Protein AF-A0A9X8DQ78-F1 (afdb_monomer)

Nearest PDB structures (foldseek):
  4he8-assembly1_K  TM=5.603E-01  e=9.553E+00  Thermus thermophilus HB8

Organism: Aphanomyces astaci (NCBI:txid112090)

Secondary structure (DSSP, 8-state):
-HHHHHHHHTTSHHHHHHHHHHHTT-PPPPPTT--HHHHHHHHHHHHHHHHHHHHHHHHGGGSTT----HHHHHHHHHHHHHHHHHHHHHTT-HHHHHHHHHHHHHHHHHHHHHHHHHHHTTGGGS---

pLDDT: mean 86.32, std 8.97, range [43.16, 96.56]

Solvent-accessible surface area (backbone atoms only — not comparable to full-atom values): 7234 Å² total; per-residue (Å²): 108,72,70,59,53,51,61,56,42,63,74,40,59,66,65,42,48,48,49,43,33,41,75,74,65,70,36,80,74,82,58,92,84,70,51,67,67,58,56,49,51,52,52,50,52,49,50,53,58,61,61,43,54,29,49,45,42,59,54,51,55,75,42,95,91,45,84,66,52,76,66,56,23,49,53,44,20,53,52,41,42,44,49,50,35,25,50,65,24,35,76,81,34,63,69,48,5,52,55,40,29,53,54,48,51,52,53,51,50,53,53,50,52,51,52,51,54,47,55,72,70,47,63,74,74,62,64,80,126

Structure (mmCIF, N/CA/C/O backbone):
data_AF-A0A9X8DQ78-F1
#
_entry.id   AF-A0A9X8DQ78-F1
#
loop_
_atom_site.group_PDB
_atom_site.id
_atom_site.type_symbol
_atom_site.label_atom_id
_atom_site.label_alt_id
_atom_site.label_comp_id
_atom_site.label_asym_id
_atom_site.label_entity_id
_atom_site.label_seq_id
_atom_site.pdbx_PDB_ins_code
_atom_site.Cartn_x
_atom_site.Cartn_y
_atom_site.Cartn_z
_atom_site.occupancy
_atom_site.B_iso_or_equiv
_atom_site.auth_seq_id
_atom_site.auth_comp_id
_atom_site.auth_asym_id
_atom_site.auth_atom_id
_atom_site.pdbx_PDB_model_num
ATOM 1 N N . ASP A 1 1 ? -37.449 2.138 40.216 1.00 79.06 1 ASP A N 1
ATOM 2 C CA . ASP A 1 1 ? -36.482 1.270 39.534 1.00 79.06 1 ASP A CA 1
ATOM 3 C C . ASP A 1 1 ? -35.298 2.042 38.951 1.00 79.06 1 ASP A C 1
ATOM 5 O O . ASP A 1 1 ? -34.229 2.001 39.544 1.00 79.06 1 ASP A O 1
ATOM 9 N N . ALA A 1 2 ? -35.491 2.886 37.929 1.00 84.38 2 ALA A N 1
ATOM 10 C CA . ALA A 1 2 ? -34.408 3.652 37.281 1.00 84.38 2 ALA A CA 1
ATOM 11 C C . ALA A 1 2 ? -33.490 4.460 38.232 1.00 84.38 2 ALA A C 1
ATOM 13 O O . ALA A 1 2 ? -32.271 4.412 38.110 1.00 84.38 2 ALA A O 1
ATOM 14 N N . LYS A 1 3 ? -34.046 5.150 39.242 1.00 87.25 3 LYS A N 1
ATOM 15 C CA . LYS A 1 3 ? -33.239 5.887 40.241 1.00 87.25 3 LYS A CA 1
ATOM 16 C C . LYS A 1 3 ? -32.311 4.988 41.064 1.00 87.25 3 LYS A C 1
ATOM 18 O O . LYS A 1 3 ? -31.259 5.440 41.500 1.00 87.25 3 LYS A O 1
ATOM 23 N N . LEU A 1 4 ? -32.710 3.745 41.320 1.00 89.38 4 LEU A N 1
ATOM 24 C CA . LEU A 1 4 ? -31.923 2.808 42.121 1.00 89.38 4 LEU A CA 1
ATOM 25 C C . LEU A 1 4 ? -30.760 2.246 41.292 1.00 89.38 4 LEU A C 1
ATOM 27 O O . LEU A 1 4 ? -29.645 2.152 41.800 1.00 89.38 4 LEU A O 1
ATOM 31 N N . VAL A 1 5 ? -30.999 1.995 40.000 1.00 86.88 5 VAL A N 1
ATOM 32 C CA . VAL A 1 5 ? -29.976 1.610 39.015 1.00 86.88 5 VAL A CA 1
ATOM 33 C C . VAL A 1 5 ? -28.927 2.712 38.856 1.00 86.88 5 VAL A C 1
ATOM 35 O O . VAL A 1 5 ? -27.746 2.456 39.071 1.00 86.88 5 VAL A O 1
ATOM 38 N N . VAL A 1 6 ? -29.350 3.954 38.592 1.00 87.62 6 VAL A N 1
ATOM 39 C CA . VAL A 1 6 ? -28.430 5.097 38.441 1.00 87.62 6 VAL A CA 1
ATOM 40 C C . VAL A 1 6 ? -27.610 5.322 39.712 1.00 87.62 6 VAL A C 1
ATOM 42 O O . VAL A 1 6 ? -26.395 5.444 39.633 1.00 87.62 6 VAL A O 1
ATOM 45 N N . ASN A 1 7 ? -28.230 5.294 40.897 1.00 88.69 7 ASN A N 1
ATOM 46 C CA . ASN A 1 7 ? -27.498 5.444 42.162 1.00 88.69 7 ASN A CA 1
ATOM 47 C C . ASN A 1 7 ? -26.534 4.285 42.459 1.00 88.69 7 ASN A C 1
ATOM 49 O O . ASN A 1 7 ? -25.588 4.459 43.225 1.00 88.69 7 ASN A O 1
ATOM 53 N N . THR A 1 8 ? -26.780 3.099 41.903 1.00 88.62 8 THR A N 1
ATOM 54 C CA . THR A 1 8 ? -25.879 1.951 42.057 1.00 88.62 8 THR A CA 1
ATOM 55 C C . THR A 1 8 ? -24.693 2.071 41.106 1.00 88.62 8 THR A C 1
ATOM 57 O O . THR A 1 8 ? -23.558 1.919 41.550 1.00 88.62 8 THR A O 1
ATOM 60 N N . LEU A 1 9 ? -24.935 2.425 39.840 1.00 86.00 9 LEU A N 1
ATOM 61 C CA . LEU A 1 9 ? -23.885 2.649 38.842 1.00 86.00 9 LEU A CA 1
ATOM 62 C C . LEU A 1 9 ? -23.022 3.872 39.171 1.00 86.00 9 LEU A C 1
ATOM 64 O O . LEU A 1 9 ? -21.809 3.805 39.033 1.00 86.00 9 LEU A O 1
ATOM 68 N N . ALA A 1 10 ? -23.606 4.944 39.717 1.00 86.88 10 ALA A N 1
ATOM 69 C CA . ALA A 1 10 ? -22.881 6.155 40.114 1.00 86.88 10 ALA A CA 1
ATOM 70 C C . ALA A 1 10 ? -21.814 5.921 41.204 1.00 86.88 10 ALA A C 1
ATOM 72 O O . ALA A 1 10 ? -20.940 6.765 41.394 1.00 86.88 10 ALA A O 1
ATOM 73 N N . LYS A 1 11 ? -21.850 4.783 41.917 1.00 91.62 11 LYS A N 1
ATOM 74 C CA . LYS A 1 11 ? -20.775 4.379 42.845 1.00 91.62 11 LYS A CA 1
ATOM 75 C C . LYS A 1 11 ? -19.510 3.916 42.116 1.00 91.62 11 LYS A C 1
ATOM 77 O O . LYS A 1 11 ? -18.432 3.961 42.700 1.00 91.62 11 LYS A O 1
ATOM 82 N N . TYR A 1 12 ? -19.640 3.488 40.863 1.00 91.44 12 TYR A N 1
ATOM 83 C CA . TYR A 1 12 ? -18.567 2.987 40.010 1.00 91.44 12 TYR A CA 1
ATOM 84 C C . TYR A 1 12 ? -18.314 3.996 38.893 1.00 91.44 12 TYR A C 1
ATOM 86 O O . TYR A 1 12 ? -18.841 3.876 37.791 1.00 91.44 12 TYR A O 1
ATOM 94 N N . LYS A 1 13 ? -17.531 5.032 39.211 1.00 87.12 13 LYS A N 1
ATOM 95 C CA . LYS A 1 13 ? -17.336 6.193 38.336 1.00 87.12 13 LYS A CA 1
ATOM 96 C C . LYS A 1 13 ? -16.833 5.821 36.934 1.00 87.12 13 LYS A C 1
ATOM 98 O O . LYS A 1 13 ? -17.390 6.339 35.978 1.00 87.12 13 LYS A O 1
ATOM 103 N N . GLU A 1 14 ? -15.848 4.927 36.833 1.00 86.81 14 GLU A N 1
ATOM 104 C CA . GLU A 1 14 ? -15.300 4.445 35.549 1.00 86.81 14 GLU A CA 1
ATOM 105 C C . GLU A 1 14 ? -16.400 3.811 34.685 1.00 86.81 14 GLU A C 1
ATOM 107 O O . GLU A 1 14 ? -16.750 4.340 33.637 1.00 86.81 14 GLU A O 1
ATOM 112 N N . ALA A 1 15 ? -17.079 2.783 35.206 1.00 86.19 15 ALA A N 1
ATOM 113 C CA . ALA A 1 15 ? -18.160 2.103 34.489 1.00 86.19 15 ALA A CA 1
ATOM 114 C C . ALA A 1 15 ? -19.328 3.037 34.119 1.00 86.19 15 ALA A C 1
ATOM 116 O O . ALA A 1 15 ? -19.959 2.868 33.081 1.00 86.19 15 ALA A O 1
ATOM 117 N N . PHE A 1 16 ? -19.642 4.031 34.957 1.00 90.38 16 PHE A N 1
ATOM 118 C CA . PHE A 1 16 ? -20.680 5.016 34.646 1.00 90.38 16 PHE A CA 1
ATOM 119 C C . PHE A 1 16 ? -20.264 5.958 33.505 1.00 90.38 16 PHE A C 1
ATOM 121 O O . PHE A 1 16 ? -21.102 6.310 32.676 1.00 90.38 16 PHE A O 1
ATOM 128 N N . ILE A 1 17 ? -18.986 6.346 33.442 1.00 89.19 17 ILE A N 1
ATOM 129 C CA . ILE A 1 17 ? -18.434 7.153 32.346 1.00 89.19 17 ILE A CA 1
ATOM 130 C C . ILE A 1 17 ? -18.406 6.344 31.048 1.00 89.19 17 ILE A C 1
ATOM 132 O O . ILE A 1 17 ? -18.842 6.875 30.030 1.00 89.19 17 ILE A O 1
ATOM 136 N N . ASP A 1 18 ? -17.999 5.074 31.085 1.00 89.62 18 ASP A N 1
ATOM 137 C CA . ASP A 1 18 ? -18.005 4.197 29.907 1.00 89.62 18 ASP A CA 1
ATOM 138 C C . ASP A 1 18 ? -19.412 4.054 29.317 1.00 89.62 18 ASP A C 1
ATOM 140 O O . ASP A 1 18 ? -19.605 4.174 28.108 1.00 89.62 18 ASP A O 1
ATOM 144 N N . ILE A 1 19 ? -20.423 3.876 30.177 1.00 89.44 19 ILE A N 1
ATOM 145 C CA . ILE A 1 19 ? -21.824 3.797 29.748 1.00 89.44 19 ILE A CA 1
ATOM 146 C C . ILE A 1 19 ? -22.273 5.112 29.097 1.00 89.44 19 ILE A C 1
ATOM 148 O O . ILE A 1 19 ? -22.912 5.070 28.051 1.00 89.44 19 ILE A O 1
ATOM 152 N N . MET A 1 20 ? -21.938 6.276 29.666 1.00 89.75 20 MET A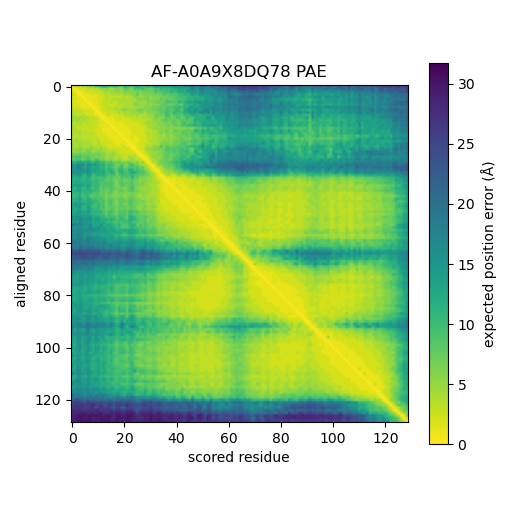 N 1
ATOM 153 C CA . MET A 1 20 ? -22.277 7.566 29.043 1.00 89.75 20 MET A CA 1
ATOM 154 C C . MET A 1 20 ? -21.516 7.788 27.727 1.00 89.75 20 MET A C 1
ATOM 156 O O . MET A 1 20 ? -22.096 8.290 26.767 1.00 89.75 20 MET A O 1
ATOM 160 N N . MET A 1 21 ? -20.246 7.384 27.640 1.00 91.50 21 MET A N 1
ATOM 161 C CA . MET A 1 21 ? -19.469 7.462 26.400 1.00 91.50 21 MET A CA 1
ATOM 162 C C . MET A 1 21 ? -20.143 6.675 25.272 1.00 91.50 21 MET A C 1
ATOM 164 O O . MET A 1 21 ? -20.284 7.204 24.170 1.00 91.50 21 MET A O 1
ATOM 168 N N . VAL A 1 22 ? -20.626 5.464 25.560 1.00 91.81 22 VAL A N 1
ATOM 169 C CA . VAL A 1 22 ? -21.296 4.610 24.571 1.00 91.81 22 VAL A CA 1
ATOM 170 C C . VAL A 1 22 ? -22.714 5.096 24.263 1.00 91.81 22 VAL A C 1
ATOM 172 O O . VAL A 1 22 ? -23.050 5.297 23.101 1.00 91.81 22 VAL A O 1
ATOM 175 N N . GLU A 1 23 ? -23.551 5.301 25.279 1.00 90.25 23 GLU A N 1
ATOM 176 C CA . GLU A 1 23 ? -24.988 5.554 25.095 1.00 90.25 23 GLU A CA 1
ATOM 177 C C . GLU A 1 23 ? -25.305 7.014 24.739 1.00 90.25 23 GLU A C 1
ATOM 179 O O . GLU A 1 23 ? -26.202 7.278 23.941 1.00 90.25 23 GLU A O 1
ATOM 184 N N . GLU A 1 24 ? -24.582 7.979 25.314 1.00 90.44 24 GLU A N 1
ATOM 185 C CA . GLU A 1 24 ? -24.826 9.406 25.070 1.00 90.44 24 GLU A CA 1
ATOM 186 C C . GLU A 1 24 ? -23.956 9.929 23.923 1.00 90.44 24 GLU A C 1
ATOM 188 O O . GLU A 1 24 ? -24.449 10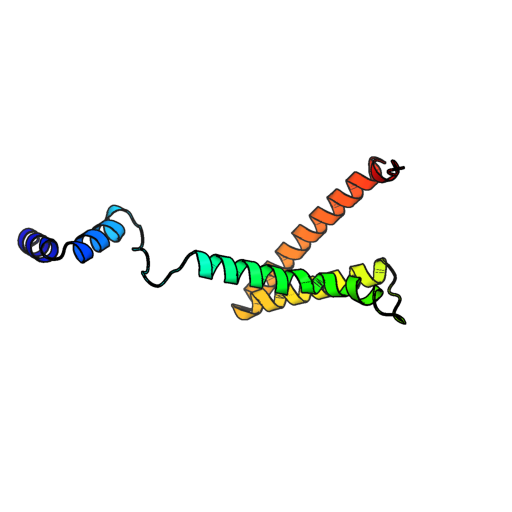.611 23.022 1.00 90.44 24 GLU A O 1
ATOM 193 N N . LEU A 1 25 ? -22.665 9.580 23.929 1.00 89.12 25 LEU A N 1
ATOM 194 C CA . LEU A 1 25 ? -21.684 10.129 22.992 1.00 89.12 25 LEU A CA 1
ATOM 195 C C . LEU A 1 25 ? -21.437 9.239 21.763 1.00 89.12 25 LEU A C 1
ATOM 197 O O . LEU A 1 25 ? -20.805 9.698 20.812 1.00 89.12 25 LEU A O 1
ATOM 201 N N . ASN A 1 26 ? -21.956 8.002 21.751 1.00 87.44 26 ASN A N 1
ATOM 202 C CA . ASN A 1 26 ? -21.687 6.992 20.717 1.00 87.44 26 ASN A CA 1
ATOM 203 C C . ASN A 1 26 ? -20.181 6.796 20.450 1.00 87.44 26 ASN A C 1
ATOM 205 O O . ASN A 1 26 ? -19.765 6.497 19.328 1.00 87.44 26 ASN A O 1
ATOM 209 N N . LEU A 1 27 ? -19.356 6.978 21.484 1.00 89.38 27 LEU A N 1
ATOM 210 C CA . LEU A 1 27 ? -17.920 6.738 21.457 1.00 89.38 27 LEU A CA 1
ATOM 211 C C . LEU A 1 27 ? -17.615 5.426 22.165 1.00 89.38 27 LEU A C 1
ATOM 213 O O . LEU A 1 27 ? -18.104 5.161 23.262 1.00 89.38 27 LEU A O 1
ATOM 217 N N . MET A 1 28 ? -16.759 4.620 21.548 1.00 85.38 28 MET A N 1
ATOM 218 C CA . MET A 1 28 ? -16.191 3.473 22.241 1.00 85.38 28 MET A CA 1
ATOM 219 C C . MET A 1 28 ? -15.151 3.975 23.254 1.00 85.38 28 MET A C 1
ATOM 221 O O . MET A 1 28 ? -14.374 4.876 22.917 1.00 85.38 28 MET A O 1
ATOM 225 N N . PRO A 1 29 ? -15.137 3.433 24.483 1.00 82.00 29 PRO A N 1
ATOM 226 C CA . PRO A 1 29 ? -14.051 3.654 25.427 1.00 82.00 29 PRO A CA 1
ATOM 227 C C . PRO A 1 29 ? -12.705 3.319 24.783 1.00 82.00 29 PRO A C 1
ATOM 229 O O . PRO A 1 29 ? -12.624 2.457 23.909 1.00 82.00 29 PRO A O 1
ATOM 232 N N . VAL A 1 30 ? -11.657 4.036 25.184 1.00 77.06 30 VAL A N 1
ATOM 233 C CA . VAL A 1 30 ? -10.307 3.754 24.692 1.00 77.06 30 VAL A CA 1
ATOM 234 C C . VAL A 1 30 ? -9.853 2.446 25.325 1.00 77.06 30 VAL A C 1
ATOM 236 O O . VAL A 1 30 ? -9.795 2.355 26.549 1.00 77.06 30 VAL A O 1
ATOM 239 N N . ASP A 1 31 ? -9.533 1.452 24.501 1.00 76.56 31 ASP A N 1
ATOM 240 C CA . ASP A 1 31 ? -8.934 0.211 24.982 1.00 76.56 31 ASP A CA 1
ATOM 241 C C . ASP A 1 31 ? -7.568 0.532 25.607 1.00 76.56 31 ASP A C 1
ATOM 243 O O . ASP A 1 31 ? -6.693 1.101 24.952 1.00 76.56 31 ASP A O 1
ATOM 247 N N . GLU A 1 32 ? -7.367 0.174 26.878 1.00 70.50 32 GLU A N 1
ATOM 248 C CA . GLU A 1 32 ? -6.108 0.442 27.597 1.00 70.50 32 GLU A CA 1
ATOM 249 C C . GLU A 1 32 ? -4.889 -0.223 26.928 1.00 70.50 32 GLU A C 1
ATOM 251 O O . GLU A 1 32 ? -3.758 0.244 27.080 1.00 70.50 32 GLU A O 1
ATOM 256 N N . ASP A 1 33 ? -5.126 -1.282 26.150 1.00 72.31 33 ASP A N 1
ATOM 257 C CA . ASP A 1 33 ? -4.108 -2.029 25.410 1.00 72.31 33 ASP A CA 1
ATOM 258 C C . ASP A 1 33 ? -3.744 -1.395 24.049 1.00 72.31 33 ASP A C 1
ATOM 260 O O . ASP A 1 33 ? -2.748 -1.792 23.430 1.00 72.31 33 ASP A O 1
ATOM 264 N N . ASP A 1 34 ? -4.512 -0.412 23.560 1.00 76.56 34 ASP A N 1
ATOM 265 C CA . ASP A 1 34 ? -4.297 0.174 22.236 1.00 76.56 34 ASP A CA 1
ATOM 266 C C . ASP A 1 34 ? -3.239 1.288 22.290 1.00 76.56 34 ASP A C 1
ATOM 268 O O . ASP A 1 34 ? -3.492 2.453 22.609 1.00 76.56 34 ASP A O 1
ATOM 272 N N . ASN A 1 35 ? -1.989 0.915 22.005 1.00 86.06 35 ASN A N 1
ATOM 273 C CA . ASN A 1 35 ? -0.875 1.854 21.991 1.00 86.06 35 ASN A CA 1
ATOM 274 C C . ASN A 1 35 ? -0.716 2.494 20.595 1.00 86.06 35 ASN A C 1
ATOM 276 O O . ASN A 1 35 ? -0.257 1.822 19.659 1.00 86.06 35 ASN A O 1
ATOM 280 N N . PRO A 1 36 ? -0.957 3.813 20.444 1.00 87.69 36 PRO A N 1
ATOM 281 C CA . PRO A 1 36 ? -0.901 4.488 19.147 1.00 87.69 36 PRO A CA 1
ATOM 282 C C . PRO A 1 36 ? 0.491 4.436 18.502 1.00 87.69 36 PRO A C 1
ATOM 284 O O . PRO A 1 36 ? 0.611 4.424 17.276 1.00 87.69 36 PRO A O 1
ATOM 287 N N . VAL A 1 37 ? 1.558 4.362 19.306 1.00 91.94 37 VAL A N 1
ATOM 288 C CA . VAL A 1 37 ? 2.930 4.231 18.798 1.00 91.94 37 VAL A CA 1
ATOM 289 C C . VAL A 1 37 ? 3.134 2.860 18.158 1.00 91.94 37 VAL A C 1
ATOM 291 O O . VAL A 1 37 ? 3.747 2.765 17.095 1.00 91.94 37 VAL A O 1
ATOM 294 N N . ILE A 1 38 ? 2.590 1.801 18.764 1.00 90.44 38 ILE A N 1
ATOM 295 C CA . ILE A 1 38 ? 2.682 0.441 18.223 1.00 90.44 38 ILE A CA 1
ATOM 296 C C . ILE A 1 38 ? 1.874 0.347 16.927 1.00 90.44 38 ILE A C 1
ATOM 298 O O . ILE A 1 38 ? 2.408 -0.119 15.920 1.00 90.44 38 ILE A O 1
ATOM 302 N N . GLY A 1 39 ? 0.642 0.866 16.907 1.00 91.50 39 GLY A N 1
ATOM 303 C CA . GLY A 1 39 ? -0.171 0.933 15.688 1.00 91.50 39 GLY A CA 1
ATOM 304 C C . GLY A 1 39 ? 0.535 1.689 14.551 1.00 91.50 39 GLY A C 1
ATOM 305 O O . GLY A 1 39 ? 0.581 1.218 13.409 1.00 91.50 39 GLY A O 1
ATOM 306 N N . GLY A 1 40 ? 1.177 2.818 14.865 1.00 94.25 40 GLY A N 1
ATOM 307 C CA . GLY A 1 40 ? 1.991 3.586 13.918 1.00 94.25 40 GLY A CA 1
ATOM 308 C C . GLY A 1 40 ? 3.200 2.812 13.377 1.00 94.25 40 GLY A C 1
ATOM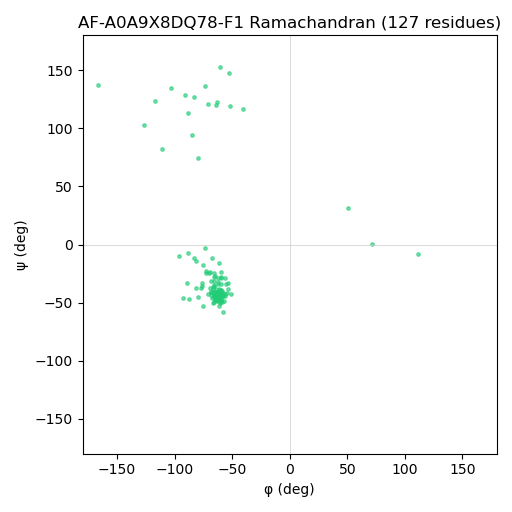 309 O O . GLY A 1 40 ? 3.450 2.804 12.172 1.00 94.25 40 GLY A O 1
ATOM 310 N N . LEU A 1 41 ? 3.936 2.106 14.239 1.00 95.88 41 LEU A N 1
ATOM 311 C CA . LEU A 1 41 ? 5.085 1.295 13.819 1.00 95.88 41 LEU A CA 1
ATOM 312 C C . LEU A 1 41 ? 4.669 0.105 12.945 1.00 95.88 41 LEU A C 1
ATOM 314 O O . LEU A 1 41 ? 5.331 -0.181 11.946 1.00 95.88 41 LEU A O 1
ATOM 318 N N . VAL A 1 42 ? 3.565 -0.563 13.284 1.00 94.38 42 VAL A N 1
ATOM 319 C CA . VAL A 1 42 ? 3.037 -1.695 12.509 1.00 94.38 42 VAL A CA 1
ATOM 320 C C . VAL A 1 42 ? 2.567 -1.239 11.127 1.00 94.38 42 VAL A C 1
ATOM 322 O O . VAL A 1 42 ? 2.889 -1.884 10.126 1.00 94.38 42 VAL A O 1
ATOM 325 N N . THR A 1 43 ? 1.853 -0.114 11.042 1.00 93.25 43 THR A N 1
ATOM 326 C CA . THR A 1 43 ? 1.396 0.448 9.759 1.00 93.25 43 THR A CA 1
ATOM 327 C C . THR A 1 43 ? 2.563 0.918 8.893 1.00 93.25 43 THR A C 1
ATOM 329 O O . THR A 1 43 ? 2.608 0.579 7.710 1.00 93.25 43 THR A O 1
ATOM 332 N N . PHE A 1 44 ? 3.548 1.607 9.475 1.00 95.44 44 PHE A N 1
ATOM 333 C CA . PHE A 1 44 ? 4.764 2.012 8.769 1.00 95.44 44 PHE A CA 1
ATOM 334 C C . PHE A 1 44 ? 5.547 0.805 8.239 1.00 95.44 44 PHE A C 1
ATOM 336 O O . PHE A 1 44 ? 5.862 0.747 7.050 1.00 95.44 44 PHE A O 1
ATOM 343 N N . GLY A 1 45 ? 5.812 -0.188 9.094 1.00 96.56 45 GLY A N 1
ATOM 344 C CA . GLY A 1 45 ? 6.519 -1.407 8.702 1.00 96.56 45 GLY A CA 1
ATOM 345 C C . GLY A 1 45 ? 5.790 -2.163 7.591 1.00 96.56 45 GLY A C 1
ATOM 346 O O . GLY A 1 45 ? 6.410 -2.571 6.610 1.00 96.56 45 GLY A O 1
ATOM 347 N N . SER A 1 46 ? 4.464 -2.270 7.689 1.00 93.62 46 SER A N 1
ATOM 348 C CA . SER A 1 46 ? 3.636 -2.882 6.646 1.00 93.62 46 SER A CA 1
ATOM 349 C C . SER A 1 46 ? 3.741 -2.12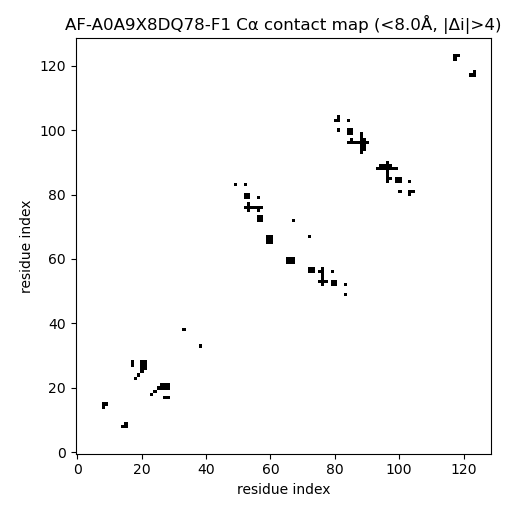0 5.323 1.00 93.62 46 SER A C 1
ATOM 351 O O . SER A 1 46 ? 3.950 -2.732 4.277 1.00 93.62 46 SER A O 1
ATOM 353 N N . PHE A 1 47 ? 3.655 -0.787 5.353 1.00 93.06 47 PHE A N 1
ATOM 354 C CA . PHE A 1 47 ? 3.750 0.038 4.149 1.00 93.06 47 PHE A CA 1
ATOM 355 C C . PHE A 1 47 ? 5.115 -0.092 3.463 1.00 93.06 47 PHE A C 1
ATOM 357 O O . PHE A 1 47 ? 5.173 -0.239 2.244 1.00 93.06 47 PHE A O 1
ATOM 364 N N . VAL A 1 48 ? 6.206 -0.107 4.232 1.00 94.19 48 VAL A N 1
ATOM 365 C CA . VAL A 1 48 ? 7.561 -0.300 3.695 1.00 94.19 48 VAL A CA 1
ATOM 366 C C . VAL A 1 48 ? 7.703 -1.679 3.052 1.00 94.19 48 VAL A C 1
ATOM 368 O O . VAL A 1 48 ? 8.168 -1.775 1.919 1.00 94.19 48 VAL A O 1
ATOM 371 N N . LEU A 1 49 ? 7.280 -2.745 3.739 1.00 92.19 49 LEU A N 1
ATOM 372 C CA . LEU A 1 49 ? 7.431 -4.111 3.237 1.00 92.19 49 LEU A CA 1
ATOM 373 C C . LEU A 1 49 ? 6.599 -4.358 1.975 1.00 92.19 49 LEU A C 1
ATOM 375 O O . LEU A 1 49 ? 7.135 -4.838 0.978 1.00 92.19 49 LEU A O 1
ATOM 379 N N . PHE A 1 50 ? 5.312 -4.006 1.988 1.00 90.69 50 PHE A N 1
ATOM 380 C CA . PHE A 1 50 ? 4.432 -4.238 0.840 1.00 90.69 50 PHE A CA 1
ATOM 381 C C . PHE A 1 50 ? 4.670 -3.237 -0.299 1.00 90.69 50 PHE A C 1
ATOM 383 O O . PHE A 1 50 ? 4.573 -3.615 -1.467 1.00 90.69 50 PHE A O 1
ATOM 390 N N . GLY A 1 51 ? 5.043 -1.993 0.015 1.00 90.44 51 GLY A N 1
ATOM 391 C CA . GLY A 1 51 ? 5.414 -0.975 -0.969 1.00 90.44 51 GLY A CA 1
ATOM 392 C C . GLY A 1 51 ? 6.753 -1.250 -1.658 1.00 90.44 51 GLY A C 1
ATOM 393 O O . GLY A 1 51 ? 6.950 -0.836 -2.799 1.00 90.44 51 GLY A O 1
ATOM 394 N N . ALA A 1 52 ? 7.655 -2.000 -1.020 1.00 92.25 52 ALA A N 1
ATOM 395 C CA . ALA A 1 52 ? 8.907 -2.423 -1.639 1.00 92.25 52 ALA A CA 1
ATOM 396 C C . ALA A 1 52 ? 8.713 -3.509 -2.710 1.00 92.25 52 ALA A C 1
ATOM 398 O O . ALA A 1 52 ? 9.542 -3.615 -3.613 1.00 92.25 52 ALA A O 1
ATOM 399 N N . VAL A 1 53 ? 7.632 -4.301 -2.656 1.00 93.12 53 VAL A N 1
ATOM 400 C CA . VAL A 1 53 ? 7.442 -5.455 -3.555 1.00 93.12 53 VAL A CA 1
ATOM 401 C C . VAL A 1 53 ? 7.448 -5.069 -5.046 1.00 93.12 53 VAL A C 1
ATOM 403 O O . VAL A 1 53 ? 8.218 -5.668 -5.796 1.00 93.12 53 VAL A O 1
ATOM 406 N N . PRO A 1 54 ? 6.694 -4.054 -5.508 1.00 89.25 54 PRO A N 1
ATOM 407 C CA . PRO A 1 54 ? 6.774 -3.597 -6.899 1.00 89.25 54 PRO A CA 1
ATOM 408 C C . PRO A 1 54 ? 8.151 -3.044 -7.288 1.00 89.25 54 PRO A C 1
ATOM 410 O O . PRO A 1 54 ? 8.595 -3.216 -8.424 1.00 89.25 54 PRO A O 1
ATOM 413 N N . LEU A 1 55 ? 8.843 -2.401 -6.340 1.00 89.19 55 LEU A N 1
ATOM 414 C CA . LEU A 1 55 ? 10.154 -1.787 -6.563 1.00 89.19 55 LEU A CA 1
ATOM 415 C C . LEU A 1 55 ? 11.258 -2.824 -6.780 1.00 89.19 55 LEU A C 1
ATOM 417 O O . LEU A 1 55 ? 12.247 -2.516 -7.447 1.00 89.19 55 LEU A O 1
ATOM 421 N N . PHE A 1 56 ? 11.087 -4.060 -6.299 1.00 89.31 56 PHE A N 1
ATOM 422 C CA . PHE A 1 56 ? 12.049 -5.134 -6.557 1.00 89.31 56 PHE A CA 1
ATOM 423 C C . PHE A 1 56 ? 12.307 -5.349 -8.048 1.00 89.31 56 PHE A C 1
ATOM 425 O O . PHE A 1 56 ? 13.449 -5.604 -8.420 1.00 89.31 56 PHE A O 1
ATOM 432 N N . SER A 1 57 ? 11.300 -5.163 -8.908 1.00 87.81 57 SER A N 1
ATOM 433 C CA . SER A 1 57 ? 11.470 -5.290 -10.361 1.00 87.81 57 SER A CA 1
ATOM 434 C C . SER A 1 57 ? 12.504 -4.309 -10.932 1.00 87.81 57 SER A C 1
ATOM 436 O O . SER A 1 57 ? 13.157 -4.603 -11.929 1.00 87.81 57 SER A O 1
ATOM 438 N N . TYR A 1 58 ? 12.689 -3.158 -10.281 1.00 86.88 58 TYR A N 1
ATOM 439 C CA . TYR A 1 58 ? 13.709 -2.175 -10.641 1.00 86.88 58 TYR A CA 1
ATOM 440 C C . TYR A 1 58 ? 15.041 -2.427 -9.926 1.00 86.88 58 TYR A C 1
ATOM 442 O O . TYR A 1 58 ? 16.096 -2.202 -10.514 1.00 86.88 58 TYR A O 1
ATOM 450 N N . LEU A 1 59 ? 15.015 -2.934 -8.689 1.00 86.81 59 LEU A N 1
ATOM 451 C CA . LEU A 1 59 ? 16.227 -3.255 -7.922 1.00 86.81 59 LEU A CA 1
ATOM 452 C C . LEU A 1 59 ? 17.052 -4.388 -8.550 1.00 86.81 59 LEU A C 1
ATOM 454 O O . LEU A 1 59 ? 18.267 -4.419 -8.380 1.00 86.81 59 LEU A O 1
ATOM 458 N N . VAL A 1 60 ? 16.424 -5.295 -9.304 1.00 84.56 60 VAL A N 1
ATOM 459 C CA . VAL A 1 60 ? 17.118 -6.391 -10.003 1.00 84.56 60 VAL A CA 1
ATOM 460 C C . VAL A 1 60 ? 18.158 -5.878 -11.011 1.00 84.56 60 VAL A C 1
ATOM 462 O O . VAL A 1 60 ? 19.190 -6.519 -11.186 1.00 84.56 60 VAL A O 1
ATOM 465 N N . ASN A 1 61 ? 17.960 -4.689 -11.591 1.00 82.69 61 ASN A N 1
ATOM 466 C CA . ASN A 1 61 ? 18.940 -4.051 -12.480 1.00 82.69 61 ASN A CA 1
ATOM 467 C C . ASN A 1 61 ? 20.232 -3.605 -11.778 1.00 82.69 61 ASN A C 1
ATOM 469 O O . ASN A 1 61 ? 21.203 -3.248 -12.441 1.00 82.69 61 ASN A O 1
ATOM 473 N N . LEU A 1 62 ? 20.260 -3.611 -10.443 1.00 82.19 62 LEU A N 1
ATOM 474 C CA . LEU A 1 62 ? 21.459 -3.308 -9.666 1.00 82.19 62 LEU A CA 1
ATOM 475 C C . LEU A 1 62 ? 22.403 -4.519 -9.550 1.00 82.19 62 LEU A C 1
ATOM 477 O O . LEU A 1 62 ? 23.552 -4.361 -9.137 1.00 82.19 62 LEU A O 1
ATOM 481 N N . LEU A 1 63 ? 21.932 -5.727 -9.887 1.00 81.94 63 LEU A N 1
ATOM 482 C CA . LEU A 1 63 ? 22.725 -6.950 -9.810 1.00 81.94 63 LEU A CA 1
ATOM 483 C C . LEU A 1 63 ? 23.601 -7.113 -11.064 1.00 81.94 63 LEU A C 1
ATOM 485 O O . LEU A 1 63 ? 23.084 -7.120 -12.184 1.00 81.94 63 LEU A O 1
ATOM 489 N N . PRO A 1 64 ? 24.924 -7.304 -10.911 1.00 73.81 64 PRO A N 1
ATOM 490 C CA . PRO A 1 64 ? 25.804 -7.512 -12.053 1.00 73.81 64 PRO A CA 1
ATOM 491 C C . PRO A 1 64 ? 25.441 -8.819 -12.772 1.00 73.81 64 PRO A C 1
ATOM 493 O O . PRO A 1 64 ? 25.505 -9.898 -12.187 1.00 73.81 64 PRO A O 1
ATOM 496 N N . GLY A 1 65 ? 25.067 -8.715 -14.051 1.00 75.44 65 GLY A N 1
ATOM 497 C CA . GLY A 1 65 ? 24.703 -9.853 -14.906 1.00 75.44 65 GLY A CA 1
ATOM 498 C C . GLY A 1 65 ? 23.224 -9.928 -15.298 1.00 75.44 65 GLY A C 1
ATOM 499 O O . GLY A 1 65 ? 22.888 -10.722 -16.173 1.00 75.44 65 GLY A O 1
ATOM 500 N N . VAL A 1 66 ? 22.359 -9.087 -14.722 1.00 74.75 66 VAL A N 1
ATOM 501 C CA . VAL A 1 66 ? 20.953 -8.958 -15.131 1.00 74.75 66 VAL A CA 1
ATOM 502 C C . VAL A 1 66 ? 20.716 -7.546 -15.658 1.00 74.75 66 VAL A C 1
ATOM 504 O O . VAL A 1 66 ? 20.983 -6.570 -14.966 1.00 74.75 66 VAL A O 1
ATOM 507 N N . GLN A 1 67 ? 20.234 -7.440 -16.895 1.00 77.38 67 GLN A N 1
ATOM 508 C CA . GLN A 1 67 ? 19.806 -6.175 -17.489 1.00 77.38 67 GLN A CA 1
ATOM 509 C C . GLN A 1 67 ? 18.380 -6.350 -17.999 1.00 77.38 67 GLN A C 1
ATOM 511 O O . GLN A 1 67 ? 18.156 -6.984 -19.026 1.00 77.38 67 GLN A O 1
ATOM 516 N N . LEU A 1 68 ? 17.429 -5.821 -17.241 1.00 76.31 68 LEU A N 1
ATOM 517 C CA . LEU A 1 68 ? 16.046 -5.650 -17.646 1.00 76.31 68 LEU A CA 1
ATOM 518 C C . LEU A 1 68 ? 15.894 -4.271 -18.278 1.00 76.31 68 LEU A C 1
ATOM 520 O O . LEU A 1 68 ? 16.246 -3.245 -17.684 1.00 76.31 68 LEU A O 1
ATOM 524 N N . THR A 1 69 ? 15.308 -4.245 -19.464 1.00 83.88 69 THR A N 1
ATOM 525 C CA . THR A 1 69 ? 14.901 -3.012 -20.133 1.00 83.88 69 THR A CA 1
ATOM 526 C C . THR A 1 69 ? 13.884 -2.268 -19.263 1.00 83.88 69 THR A C 1
ATOM 528 O O . THR A 1 69 ? 13.137 -2.879 -18.496 1.00 83.88 69 THR A O 1
ATOM 531 N N . SER A 1 70 ? 13.804 -0.939 -19.387 1.00 81.44 70 SER A N 1
ATOM 532 C CA . SER A 1 70 ? 12.832 -0.127 -18.636 1.00 81.44 70 SER A CA 1
ATOM 533 C C . SER A 1 70 ? 11.384 -0.606 -18.811 1.00 81.44 70 SER A C 1
ATOM 535 O O . SER A 1 70 ? 10.600 -0.526 -17.870 1.00 81.44 70 SER A O 1
ATOM 537 N N . GLU A 1 71 ? 11.044 -1.140 -19.986 1.00 85.62 71 GLU A N 1
ATOM 538 C CA . GLU A 1 71 ? 9.729 -1.717 -20.278 1.00 85.62 71 GLU A CA 1
ATOM 539 C C . GLU A 1 71 ? 9.500 -3.055 -19.553 1.00 85.62 71 GLU A C 1
ATOM 541 O O . GLU A 1 71 ? 8.446 -3.260 -18.954 1.00 85.62 71 GLU A O 1
ATOM 546 N N . GLU A 1 72 ? 10.502 -3.937 -19.524 1.00 86.19 72 GLU A N 1
ATOM 547 C CA . GLU A 1 72 ? 10.436 -5.228 -18.825 1.00 86.19 72 GLU A CA 1
ATOM 548 C C . GLU A 1 72 ? 10.322 -5.034 -17.309 1.00 86.19 72 GLU A C 1
ATOM 550 O O . GLU A 1 72 ? 9.510 -5.687 -16.650 1.00 86.19 72 GLU A O 1
ATOM 555 N N . ALA A 1 73 ? 11.081 -4.083 -16.755 1.00 87.69 73 ALA A N 1
ATOM 556 C CA . ALA A 1 73 ? 11.000 -3.725 -15.343 1.00 87.69 73 ALA A CA 1
ATOM 557 C C . ALA A 1 73 ? 9.639 -3.101 -14.983 1.00 87.69 73 ALA A C 1
ATOM 559 O O . ALA A 1 73 ? 9.114 -3.362 -13.899 1.00 87.69 73 ALA A O 1
ATOM 560 N N . LEU A 1 74 ? 9.042 -2.320 -15.891 1.00 88.25 74 LEU A N 1
ATOM 561 C CA 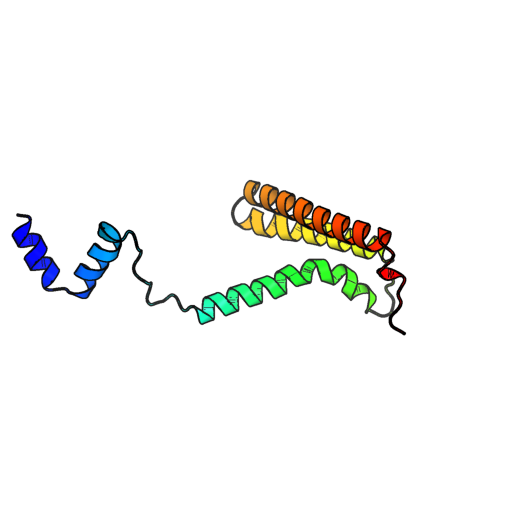. LEU A 1 74 ? 7.708 -1.750 -15.700 1.00 88.25 74 LEU A CA 1
ATOM 562 C C . LEU A 1 74 ? 6.640 -2.845 -15.684 1.00 88.25 74 LEU A C 1
ATOM 564 O O . LEU A 1 74 ? 5.872 -2.917 -14.724 1.00 88.25 74 LEU A O 1
ATOM 568 N N . TRP A 1 75 ? 6.637 -3.744 -16.671 1.00 89.69 75 TRP A N 1
ATOM 569 C CA . TRP A 1 75 ? 5.715 -4.882 -16.702 1.00 89.69 75 TRP A CA 1
ATOM 570 C C . TRP A 1 75 ? 5.862 -5.785 -15.476 1.00 89.69 75 TRP A C 1
ATOM 572 O O . TRP A 1 75 ? 4.853 -6.159 -14.871 1.00 89.69 75 TRP A O 1
ATOM 582 N N . GLY A 1 76 ? 7.099 -6.074 -15.063 1.00 90.25 76 GLY A N 1
ATOM 583 C CA . GLY A 1 76 ? 7.377 -6.810 -13.833 1.00 90.25 76 GLY A CA 1
ATOM 584 C C . GLY A 1 76 ? 6.758 -6.126 -12.613 1.00 90.25 76 GLY A C 1
ATOM 585 O O . GLY A 1 76 ? 6.014 -6.761 -11.864 1.00 90.25 76 GLY A O 1
ATOM 586 N N . SER A 1 77 ? 6.966 -4.814 -12.459 1.00 91.50 77 SER A N 1
ATOM 587 C CA . SER A 1 77 ? 6.390 -4.037 -11.354 1.00 91.50 77 SER A CA 1
ATOM 588 C C . SER A 1 77 ? 4.854 -4.034 -11.359 1.00 91.50 77 SER A C 1
ATOM 590 O O . SER A 1 77 ? 4.243 -4.165 -10.296 1.00 91.50 77 SER A O 1
ATOM 592 N N . CYS A 1 78 ? 4.212 -3.965 -12.532 1.00 91.56 78 CYS A N 1
ATOM 593 C CA . CYS A 1 78 ? 2.755 -4.018 -12.662 1.00 91.56 78 CYS A CA 1
ATOM 594 C C . CYS A 1 78 ? 2.195 -5.371 -12.210 1.00 91.56 78 CYS A C 1
ATOM 596 O O . CYS A 1 78 ? 1.232 -5.410 -11.442 1.00 91.56 78 CYS A O 1
ATOM 598 N N . VAL A 1 79 ? 2.815 -6.476 -12.636 1.00 92.88 79 VAL A N 1
ATOM 599 C CA . VAL A 1 79 ? 2.407 -7.832 -12.235 1.00 92.88 79 VAL A CA 1
ATOM 600 C C . VAL A 1 79 ? 2.629 -8.045 -10.737 1.00 92.88 79 VAL A C 1
ATOM 602 O O . VAL A 1 79 ? 1.725 -8.521 -10.051 1.00 92.88 79 VAL A O 1
ATOM 605 N N . LEU A 1 80 ? 3.788 -7.636 -10.210 1.00 92.06 80 LEU A N 1
ATOM 606 C CA . LEU A 1 80 ? 4.093 -7.686 -8.778 1.00 92.06 80 LEU A CA 1
ATOM 607 C C . LEU A 1 80 ? 3.082 -6.876 -7.956 1.00 92.06 80 LEU A C 1
ATOM 609 O O . LEU A 1 80 ? 2.602 -7.376 -6.945 1.00 92.06 80 LEU A O 1
ATOM 613 N N . THR A 1 81 ? 2.701 -5.680 -8.413 1.00 92.75 81 THR A N 1
ATOM 614 C CA . THR A 1 81 ? 1.687 -4.837 -7.750 1.00 92.75 81 THR A CA 1
ATOM 615 C C . THR A 1 81 ? 0.298 -5.470 -7.781 1.00 92.75 81 THR A C 1
ATOM 617 O O . THR A 1 81 ? -0.411 -5.476 -6.777 1.00 92.75 81 THR A O 1
ATOM 620 N N . ALA A 1 82 ? -0.118 -6.014 -8.925 1.00 91.69 82 ALA A N 1
ATOM 621 C CA . ALA A 1 82 ? -1.414 -6.672 -9.038 1.00 91.69 82 ALA A CA 1
ATOM 622 C C . ALA A 1 82 ? -1.489 -7.896 -8.114 1.00 91.69 82 ALA A C 1
ATOM 624 O O . ALA A 1 82 ? -2.476 -8.067 -7.399 1.00 91.69 82 ALA A O 1
ATOM 625 N N . LEU A 1 83 ? -0.426 -8.706 -8.079 1.00 92.31 83 LEU A N 1
ATOM 626 C CA . LEU A 1 83 ? -0.322 -9.856 -7.185 1.00 92.31 83 LEU A CA 1
ATOM 627 C C . LEU A 1 83 ? -0.321 -9.440 -5.714 1.00 92.31 83 LEU A C 1
ATOM 629 O O . LEU A 1 83 ? -1.041 -10.047 -4.926 1.00 92.31 83 LEU A O 1
ATOM 633 N N . THR A 1 84 ? 0.437 -8.412 -5.327 1.00 91.62 84 THR A N 1
ATOM 634 C CA . THR A 1 84 ? 0.496 -7.974 -3.926 1.00 91.62 84 THR A CA 1
ATOM 635 C C . THR A 1 84 ? -0.841 -7.442 -3.445 1.00 91.62 84 THR A C 1
ATOM 637 O O . THR A 1 84 ? -1.308 -7.886 -2.400 1.00 91.62 84 THR A O 1
ATOM 640 N N . LEU A 1 85 ? -1.497 -6.561 -4.207 1.00 90.56 85 LEU A N 1
ATOM 641 C CA . LEU A 1 85 ? -2.813 -6.023 -3.850 1.00 90.56 85 LEU A CA 1
ATOM 642 C C . LEU A 1 85 ? -3.883 -7.115 -3.810 1.00 90.56 85 LEU A C 1
ATOM 644 O O . LEU A 1 85 ? -4.711 -7.148 -2.897 1.00 90.56 85 LEU A O 1
ATOM 648 N N . PHE A 1 86 ? -3.847 -8.036 -4.773 1.00 90.94 86 PHE A N 1
ATOM 649 C CA . PHE A 1 86 ? -4.774 -9.154 -4.802 1.00 90.94 86 PHE A CA 1
ATOM 650 C C . PHE A 1 86 ? -4.594 -10.066 -3.588 1.00 90.94 86 PHE A C 1
ATOM 652 O O . PHE A 1 86 ? -5.578 -10.373 -2.919 1.00 90.94 86 PHE A O 1
ATOM 659 N N . LEU A 1 87 ? -3.356 -10.455 -3.265 1.00 90.31 87 LEU A N 1
ATOM 660 C CA . LEU A 1 87 ? -3.053 -11.280 -2.096 1.00 90.31 87 LEU A CA 1
ATOM 661 C C . LEU A 1 87 ? -3.446 -10.568 -0.799 1.00 90.31 87 LEU A C 1
ATOM 663 O O . LEU A 1 87 ? -4.123 -11.173 0.029 1.00 90.31 87 LEU A O 1
ATOM 667 N N . LEU A 1 88 ? -3.105 -9.284 -0.647 1.00 88.25 88 LEU A N 1
ATOM 668 C CA . LEU A 1 88 ? -3.430 -8.501 0.548 1.00 88.25 88 LEU A CA 1
ATOM 669 C C . LEU A 1 88 ? -4.945 -8.457 0.802 1.00 88.25 88 LEU A C 1
ATOM 671 O O . LEU A 1 88 ? -5.394 -8.615 1.935 1.00 88.25 88 LEU A O 1
ATOM 675 N N . GLY A 1 89 ? -5.749 -8.286 -0.252 1.00 85.88 89 GLY A N 1
ATOM 676 C CA . GLY A 1 89 ? -7.205 -8.321 -0.126 1.00 85.88 89 GLY A CA 1
ATOM 677 C C . GLY A 1 89 ? -7.776 -9.733 0.018 1.00 85.88 89 GLY A C 1
ATOM 678 O O . GLY A 1 89 ? -8.725 -9.928 0.781 1.00 85.88 89 GLY A O 1
ATOM 679 N N . ALA A 1 90 ? -7.186 -10.725 -0.651 1.00 88.81 90 ALA A N 1
ATOM 680 C CA . ALA A 1 90 ? -7.625 -12.117 -0.596 1.00 88.81 90 ALA A CA 1
ATOM 681 C C . ALA A 1 90 ? -7.444 -12.747 0.792 1.00 88.81 90 ALA A C 1
ATOM 683 O O . ALA A 1 90 ? -8.246 -13.607 1.150 1.00 88.81 90 ALA A O 1
ATOM 684 N N . VAL A 1 91 ? -6.468 -12.284 1.590 1.00 87.00 91 VAL A N 1
ATOM 685 C CA . VAL A 1 91 ? -6.277 -12.710 2.992 1.00 87.00 91 VAL A CA 1
ATOM 686 C C . VAL A 1 91 ? -7.556 -12.533 3.814 1.00 87.00 91 VAL A C 1
ATOM 688 O O . VAL A 1 91 ? -7.879 -13.385 4.636 1.00 87.00 91 VAL A O 1
ATOM 691 N N . LYS A 1 92 ? -8.307 -11.451 3.579 1.00 78.50 92 LYS A N 1
ATOM 692 C CA . LYS A 1 92 ? -9.585 -11.211 4.255 1.00 78.50 92 LYS A CA 1
ATOM 693 C C . LYS A 1 92 ? -10.751 -11.860 3.510 1.00 78.50 92 LYS A C 1
ATOM 695 O O . LYS A 1 92 ? -11.606 -12.481 4.135 1.00 78.50 92 LYS A O 1
ATOM 700 N N . TRP A 1 93 ? -10.817 -11.683 2.188 1.00 86.62 93 TRP A N 1
ATOM 701 C CA . TRP A 1 93 ? -11.859 -12.260 1.338 1.00 86.62 93 TRP A CA 1
ATOM 702 C C . TRP A 1 93 ? -11.478 -12.148 -0.142 1.00 86.62 93 TRP A C 1
ATOM 704 O O . TRP A 1 93 ? -11.070 -11.082 -0.598 1.00 86.62 93 TRP A O 1
ATOM 714 N N . PHE A 1 94 ? -11.697 -13.197 -0.938 1.00 82.94 94 PHE A N 1
ATOM 715 C CA . PHE A 1 94 ? -11.307 -13.214 -2.357 1.00 82.94 94 PHE A CA 1
ATOM 716 C C . PHE A 1 94 ? -11.881 -12.033 -3.163 1.00 82.94 94 PHE A C 1
ATOM 718 O O . PHE A 1 94 ? -11.174 -11.397 -3.943 1.00 82.94 94 PHE A O 1
ATOM 725 N N . VAL A 1 95 ? -13.149 -11.672 -2.926 1.00 87.00 95 VAL A N 1
ATOM 726 C CA . VAL A 1 95 ? -13.781 -10.529 -3.612 1.00 87.00 95 VAL A CA 1
ATOM 727 C C . VAL A 1 95 ? -13.153 -9.199 -3.169 1.00 87.00 95 VAL A C 1
ATOM 729 O O . VAL A 1 95 ? -13.021 -8.285 -3.977 1.00 87.00 95 VAL A O 1
ATOM 732 N N . SER A 1 96 ? -12.682 -9.102 -1.921 1.00 87.06 96 SER A N 1
ATOM 733 C CA . SER A 1 96 ? -11.938 -7.926 -1.451 1.00 87.06 96 SER A CA 1
ATOM 734 C C . SER A 1 96 ? -10.602 -7.778 -2.181 1.00 87.06 96 SER A C 1
ATOM 736 O O . SER A 1 96 ? -10.203 -6.653 -2.468 1.00 87.06 96 SER A O 1
ATOM 738 N N . GLY A 1 97 ? -9.940 -8.889 -2.524 1.00 86.75 97 GLY A N 1
ATOM 739 C CA . GLY A 1 97 ? -8.748 -8.900 -3.382 1.00 86.75 97 GLY A CA 1
ATOM 740 C C . GLY A 1 97 ? -9.012 -8.298 -4.759 1.00 86.75 97 GLY A C 1
ATOM 741 O O . GLY A 1 97 ? -8.239 -7.463 -5.224 1.00 86.75 97 GLY A O 1
ATOM 742 N N . MET A 1 98 ? -10.146 -8.643 -5.376 1.00 88.94 98 MET A N 1
ATOM 743 C CA . MET A 1 98 ? -10.532 -8.085 -6.675 1.00 88.94 98 MET A CA 1
ATOM 744 C C . MET A 1 98 ? -10.773 -6.571 -6.606 1.00 88.94 98 MET A C 1
ATOM 746 O O . MET A 1 98 ? -10.237 -5.830 -7.427 1.00 88.94 98 MET A O 1
ATOM 750 N N . TYR A 1 99 ? -11.517 -6.089 -5.603 1.00 91.25 99 TYR A N 1
ATOM 751 C CA . TYR A 1 99 ? -11.726 -4.647 -5.415 1.00 91.25 99 TYR A CA 1
ATOM 752 C C . TYR A 1 99 ? -10.409 -3.894 -5.198 1.00 91.25 99 TYR A C 1
ATOM 754 O O . TYR A 1 99 ? -10.226 -2.799 -5.731 1.00 91.25 99 TYR A O 1
ATOM 762 N N . MET A 1 100 ? -9.474 -4.487 -4.451 1.00 91.50 100 MET A N 1
ATOM 763 C CA . MET A 1 100 ? -8.175 -3.873 -4.189 1.00 91.50 100 MET A CA 1
ATOM 764 C C . MET A 1 100 ? -7.308 -3.804 -5.454 1.00 91.50 100 MET A C 1
ATOM 766 O O . MET A 1 100 ? -6.699 -2.768 -5.718 1.00 91.50 100 MET A O 1
ATOM 770 N N . ALA A 1 101 ? -7.311 -4.858 -6.276 1.00 90.94 101 ALA A N 1
ATO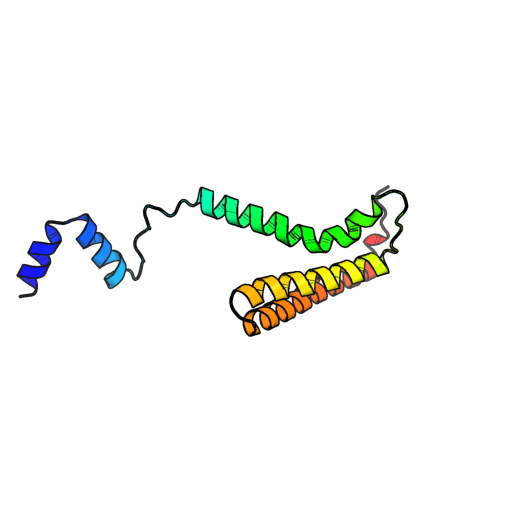M 771 C CA . ALA A 1 101 ? -6.626 -4.869 -7.566 1.00 90.94 101 ALA A CA 1
ATOM 772 C C . ALA A 1 101 ? -7.205 -3.817 -8.529 1.00 90.94 101 ALA A C 1
ATOM 774 O O . ALA A 1 101 ? -6.445 -3.061 -9.131 1.00 90.94 101 ALA A O 1
ATOM 775 N N . VAL A 1 102 ? -8.537 -3.698 -8.619 1.00 93.62 102 VAL A N 1
ATOM 776 C CA . VAL A 1 102 ? -9.195 -2.672 -9.448 1.00 93.62 102 VAL A CA 1
ATOM 777 C C . VAL A 1 102 ? -8.799 -1.267 -8.991 1.00 93.62 102 VAL A C 1
ATOM 779 O O . VAL A 1 102 ? -8.324 -0.476 -9.806 1.00 93.62 102 VAL A O 1
ATOM 782 N N . ASN A 1 103 ? -8.890 -0.967 -7.693 1.00 93.81 103 ASN A N 1
ATOM 783 C CA . ASN A 1 103 ? -8.461 0.331 -7.161 1.00 93.81 103 ASN A CA 1
ATOM 784 C C . ASN A 1 103 ? -6.978 0.614 -7.452 1.00 93.81 103 ASN A C 1
ATOM 786 O O . ASN A 1 103 ? -6.628 1.730 -7.837 1.00 93.81 103 ASN A O 1
ATOM 790 N N . GLY A 1 104 ? -6.121 -0.404 -7.342 1.00 92.19 104 GLY A N 1
ATOM 791 C CA . GLY A 1 104 ? -4.709 -0.314 -7.706 1.00 92.19 104 GLY A CA 1
ATOM 792 C C . GLY A 1 104 ? -4.486 0.032 -9.176 1.00 92.19 104 GLY A C 1
ATOM 793 O O . GLY A 1 104 ? -3.693 0.919 -9.481 1.00 92.19 104 GLY A O 1
ATOM 794 N N . THR A 1 105 ? -5.211 -0.615 -10.094 1.00 92.31 105 THR A N 1
ATOM 795 C CA . THR A 1 105 ? -5.104 -0.320 -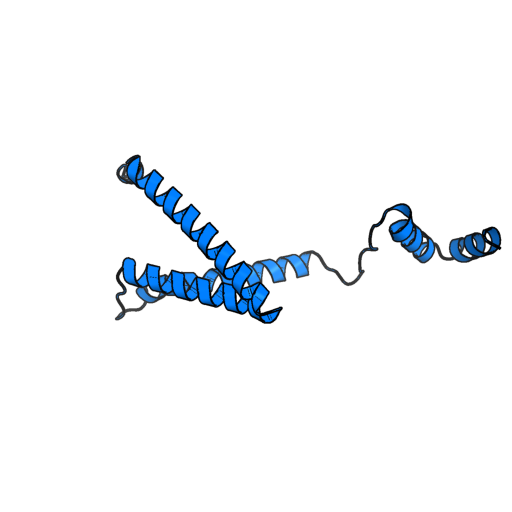11.534 1.00 92.31 105 THR A CA 1
ATOM 796 C C . THR A 1 105 ? -5.557 1.096 -11.877 1.00 92.31 105 THR A C 1
ATOM 798 O O . THR A 1 105 ? -4.905 1.758 -12.683 1.00 92.31 105 THR A O 1
ATOM 801 N N . VAL A 1 106 ? -6.615 1.597 -11.229 1.00 95.31 106 VAL A N 1
ATOM 802 C CA . VAL A 1 106 ? -7.070 2.983 -11.403 1.00 95.31 106 VAL A CA 1
ATOM 803 C C . VAL A 1 106 ? -5.999 3.953 -10.908 1.00 95.31 106 VAL A C 1
ATOM 805 O O . VAL A 1 106 ? -5.624 4.866 -11.641 1.00 95.31 106 VAL A O 1
ATOM 808 N N . ALA A 1 107 ? -5.441 3.728 -9.716 1.00 93.50 107 ALA A N 1
ATOM 809 C CA . ALA A 1 107 ? -4.368 4.560 -9.175 1.00 93.50 107 ALA A CA 1
ATOM 810 C C . ALA A 1 107 ? -3.127 4.566 -10.089 1.00 93.50 107 ALA A C 1
ATOM 812 O O . ALA A 1 107 ? -2.636 5.635 -10.459 1.00 93.50 107 ALA A O 1
ATOM 813 N N . ALA A 1 108 ? -2.667 3.393 -10.534 1.00 91.69 108 ALA A N 1
ATOM 814 C CA . ALA A 1 108 ? -1.539 3.273 -11.457 1.00 91.69 108 ALA A CA 1
ATOM 815 C C . ALA A 1 108 ? -1.812 3.983 -12.795 1.00 91.69 108 ALA A C 1
ATOM 817 O O . ALA A 1 108 ? -0.966 4.736 -13.280 1.00 91.69 108 ALA A O 1
ATOM 818 N N . GLY A 1 109 ? -3.015 3.812 -13.352 1.00 93.19 109 GLY A N 1
ATOM 819 C CA . GLY A 1 109 ? -3.448 4.493 -14.570 1.00 93.19 109 GLY A CA 1
ATOM 820 C C . GLY A 1 109 ? -3.439 6.014 -14.422 1.00 93.19 109 GLY A C 1
ATOM 821 O O . GLY A 1 109 ? -2.922 6.710 -15.294 1.00 93.19 109 GLY A O 1
ATOM 822 N N . THR A 1 110 ? -3.928 6.546 -13.296 1.00 94.19 110 THR A N 1
ATOM 823 C CA . THR A 1 110 ? -3.880 7.995 -13.038 1.00 94.19 110 THR A CA 1
ATOM 824 C C . THR A 1 110 ? -2.448 8.521 -12.943 1.00 94.19 110 THR A C 1
ATOM 826 O O . THR A 1 110 ? -2.148 9.556 -13.536 1.00 94.19 110 THR A O 1
ATOM 829 N N . GLY A 1 111 ? -1.542 7.790 -12.285 1.00 92.69 111 GLY A N 1
ATOM 830 C CA . GLY A 1 111 ? -0.126 8.155 -12.219 1.00 92.69 111 GLY A CA 1
ATOM 831 C C . GLY A 1 111 ? 0.535 8.177 -13.598 1.00 92.69 111 GLY A C 1
ATOM 832 O O . GLY A 1 111 ? 1.248 9.126 -13.926 1.00 92.69 111 GLY A O 1
ATOM 833 N N . TRP A 1 112 ? 0.238 7.182 -14.439 1.00 90.94 112 TRP A N 1
ATOM 834 C CA . TRP A 1 112 ? 0.738 7.126 -15.812 1.00 90.94 112 TRP A CA 1
ATOM 835 C C . TRP A 1 112 ? 0.221 8.290 -16.669 1.00 90.94 112 TRP A C 1
ATOM 837 O O . TRP A 1 112 ? 1.011 8.931 -17.358 1.00 90.94 112 TRP A O 1
ATOM 847 N N . ILE A 1 113 ? -1.074 8.621 -16.579 1.00 93.81 113 ILE A N 1
ATOM 848 C CA . ILE A 1 113 ? -1.668 9.761 -17.300 1.00 93.81 113 ILE A CA 1
ATOM 849 C C . ILE A 1 113 ? -0.982 11.068 -16.897 1.00 93.81 113 ILE A C 1
ATOM 851 O O . ILE A 1 113 ? -0.616 11.860 -17.764 1.00 93.81 113 ILE A O 1
ATOM 855 N N . ILE A 1 114 ? -0.784 11.293 -15.596 1.00 92.25 114 ILE A N 1
ATOM 856 C CA . ILE A 1 114 ? -0.103 12.496 -15.102 1.00 92.25 114 ILE A CA 1
ATOM 857 C C . ILE A 1 114 ? 1.335 12.548 -15.633 1.00 92.25 114 ILE A C 1
ATOM 859 O O . ILE A 1 114 ? 1.760 13.591 -16.128 1.00 92.25 114 ILE A O 1
ATOM 863 N N . GLY A 1 115 ? 2.063 11.428 -15.597 1.00 89.62 115 GLY A N 1
ATOM 864 C CA . GLY A 1 115 ? 3.412 11.333 -16.159 1.00 89.62 115 GLY A CA 1
ATOM 865 C C . GLY A 1 115 ? 3.455 11.655 -17.656 1.00 89.62 115 GLY A C 1
ATOM 866 O O . GLY A 1 115 ? 4.295 12.436 -18.099 1.00 89.62 115 GLY A O 1
ATOM 867 N N . TYR A 1 116 ? 2.502 11.130 -18.424 1.00 88.62 116 TYR A N 1
ATOM 868 C CA . TYR A 1 116 ? 2.384 11.393 -19.856 1.00 88.62 116 TYR A CA 1
ATOM 869 C C . TYR A 1 116 ? 2.061 12.866 -20.161 1.00 88.62 116 TYR A C 1
ATOM 871 O O . TYR A 1 116 ? 2.686 13.475 -21.031 1.00 88.62 116 TYR A O 1
ATOM 879 N N . LEU A 1 117 ? 1.135 13.478 -19.412 1.00 89.69 117 LEU A N 1
ATOM 880 C CA . LEU A 1 117 ? 0.811 14.903 -19.544 1.00 89.69 117 LEU A CA 1
ATOM 881 C C . LEU A 1 117 ? 2.019 15.792 -19.223 1.00 89.69 117 LEU A C 1
ATOM 883 O O . LEU A 1 117 ? 2.275 16.762 -19.937 1.00 89.69 117 LEU A O 1
ATOM 887 N N . LEU A 1 118 ? 2.793 15.445 -18.192 1.00 88.31 118 LEU A N 1
ATOM 888 C CA . LEU A 1 118 ? 4.034 16.148 -17.868 1.00 88.31 118 LEU A CA 1
ATOM 889 C C . LEU A 1 118 ? 5.057 16.033 -19.004 1.00 88.31 118 LEU A C 1
ATOM 891 O O . LEU A 1 118 ? 5.646 17.046 -19.390 1.00 88.31 118 LEU A O 1
ATOM 895 N N . GLN A 1 119 ? 5.211 14.850 -19.600 1.00 86.38 119 GLN A N 1
A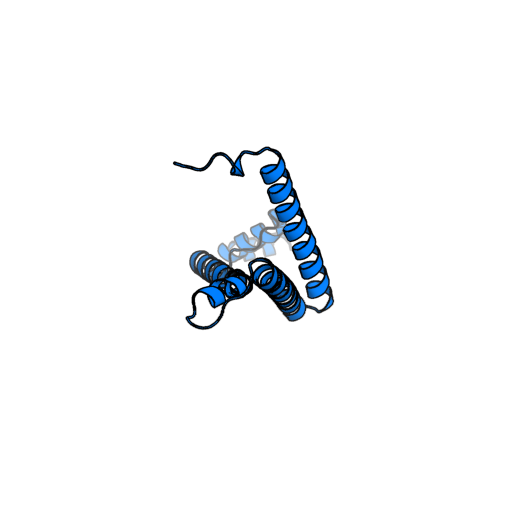TOM 896 C CA . GLN A 1 119 ? 6.114 14.644 -20.732 1.00 86.38 119 GLN A CA 1
ATOM 897 C C . GLN A 1 119 ? 5.733 15.514 -21.945 1.00 86.38 119 GLN A C 1
ATOM 899 O O . GLN A 1 119 ? 6.610 16.102 -22.581 1.00 86.38 119 GLN A O 1
ATOM 904 N N . LEU A 1 120 ? 4.434 15.670 -22.230 1.00 85.19 120 LEU A N 1
ATOM 905 C CA . LEU A 1 120 ? 3.926 16.512 -23.323 1.00 85.19 120 LEU A CA 1
ATOM 906 C C . LEU A 1 120 ? 4.197 18.009 -23.125 1.00 85.19 120 LEU A C 1
ATOM 908 O O . LEU A 1 120 ? 4.404 18.727 -24.100 1.00 85.19 120 LEU A O 1
ATOM 912 N N . THR A 1 121 ? 4.223 18.490 -21.880 1.00 81.62 121 THR A N 1
ATOM 913 C CA . THR A 1 121 ? 4.524 19.904 -21.587 1.00 81.62 121 THR A CA 1
ATOM 914 C C . THR A 1 121 ? 6.002 20.267 -21.761 1.00 81.62 121 THR A C 1
ATOM 916 O O . THR A 1 121 ? 6.367 21.431 -21.618 1.00 81.62 121 THR A O 1
ATOM 919 N N . GLY A 1 122 ? 6.871 19.299 -22.082 1.00 72.19 122 GLY A N 1
ATOM 920 C CA . GLY A 1 122 ? 8.284 19.542 -22.383 1.00 72.19 122 GLY A CA 1
ATOM 921 C C . GLY A 1 122 ? 9.140 19.934 -21.174 1.00 72.19 122 GLY A C 1
ATOM 922 O O . GLY A 1 122 ? 10.348 20.096 -21.325 1.00 72.19 122 GLY A O 1
ATOM 923 N N . VAL A 1 123 ? 8.556 20.016 -19.971 1.00 68.56 123 VAL A N 1
ATOM 924 C CA . VAL A 1 123 ? 9.257 20.302 -18.702 1.00 68.56 123 VAL A CA 1
ATOM 925 C C . VAL A 1 123 ? 10.385 19.295 -18.444 1.00 68.56 123 VAL A C 1
ATOM 927 O O . VAL A 1 123 ? 11.404 19.637 -17.857 1.00 68.56 123 VAL A O 1
ATOM 930 N N . GLN A 1 124 ? 10.248 18.074 -18.957 1.00 62.12 124 GLN A N 1
ATOM 931 C CA . GLN A 1 124 ? 11.229 16.999 -18.817 1.00 62.12 124 GLN A CA 1
ATOM 932 C C . GLN A 1 124 ? 12.477 17.164 -19.714 1.00 62.12 124 GLN A C 1
ATOM 934 O O . GLN A 1 124 ? 13.503 16.55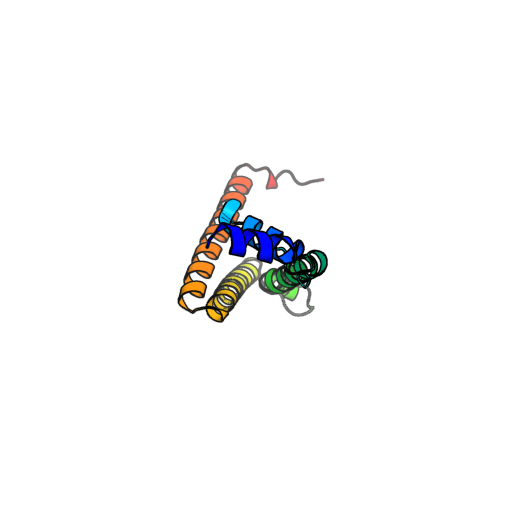1 -19.437 1.00 62.12 124 GLN A O 1
ATOM 939 N N . ASN A 1 125 ? 12.410 18.004 -20.760 1.00 57.97 125 ASN A N 1
ATOM 940 C CA . ASN A 1 125 ? 13.550 18.347 -21.627 1.00 57.97 125 ASN A CA 1
ATOM 941 C C . ASN A 1 125 ? 14.358 19.541 -21.101 1.00 57.97 125 ASN A C 1
ATOM 943 O O . ASN A 1 125 ? 15.416 19.854 -21.646 1.00 57.97 125 ASN A O 1
ATOM 947 N N . VAL A 1 126 ? 13.879 20.214 -20.051 1.00 60.72 126 VAL A N 1
ATOM 948 C CA . VAL A 1 126 ? 14.672 21.192 -19.306 1.00 60.72 126 VAL A CA 1
ATOM 949 C C . VAL A 1 126 ? 15.560 20.393 -18.361 1.00 60.72 126 VAL A C 1
ATOM 951 O O . VAL A 1 126 ? 15.291 20.252 -17.171 1.00 60.72 126 VAL A O 1
ATOM 954 N N . THR A 1 127 ? 16.592 19.775 -18.927 1.00 53.41 127 THR A N 1
ATOM 955 C CA . THR A 1 127 ? 17.669 19.172 -18.154 1.00 53.41 127 THR A CA 1
ATOM 956 C C . THR A 1 127 ? 18.195 20.210 -17.173 1.00 53.41 127 THR A C 1
ATOM 958 O O . THR A 1 127 ? 18.678 21.269 -17.578 1.00 53.41 127 THR A O 1
ATOM 961 N N . MET A 1 128 ? 18.082 19.876 -15.885 1.00 53.09 128 MET A N 1
ATOM 962 C CA . MET A 1 128 ? 19.020 20.305 -14.854 1.00 53.09 128 MET A CA 1
ATOM 963 C C . MET A 1 128 ? 20.425 20.215 -15.465 1.00 53.09 128 MET A C 1
ATOM 965 O O . MET A 1 128 ? 20.818 19.136 -15.918 1.00 53.09 128 MET A O 1
ATOM 969 N N . GLY A 1 129 ? 21.091 21.364 -15.586 1.00 43.16 129 GLY A N 1
ATOM 970 C CA . GLY A 1 129 ? 22.502 21.433 -15.966 1.00 43.16 129 GLY A CA 1
ATOM 971 C C . GLY A 1 129 ? 23.406 20.775 -14.937 1.00 43.16 129 GLY A C 1
ATOM 972 O O . GLY A 1 129 ? 22.955 20.583 -13.784 1.00 43.16 129 GLY A O 1
#

Mean predicted aligned error: 9.25 Å

Sequence (129 aa):
DAKLVVNTLAKYKEAFIDIMMVEELNLMPVDEDDNPVIGGLVTFGSFVLFGAVPLFSYLVNLLPGVQLTSEEALWGSCVLTALTLFLLGAVKWFVSGMYMAVNGTVAAGTGWIIGYLLQLTGVQNVTMG

Radius of gyration: 25.73 Å; Cα contacts (8 Å, |Δi|>4): 71; chains: 1; bounding box: 62×35×66 Å

Foldseek 3Di:
DVVVVCVVVVVVVVSVVQCCCCPVVVHHPDDPPDDVVVVVVVVVVVCVVLVCQLVVLVVQCVDPPDDDDPVRSNVSSLVSNLVSLLVVLVVVNNVRSVVSSVVSVVVVVVVVVVVVVVVVVCPVVPDDD

InterPro domains:
  IPR008217 Ccc1 family [PF01988] (2-115)